Protein AF-A0A969KMY3-F1 (afdb_monomer)

Sequence (78 aa):
MATDADDYIFAVTENRGYVAMVLIERSGELYINEEAREKLKLLWPAAYETNMKLFIPRFAGELARGVIPINGVKVRTK

Nearest PDB structures 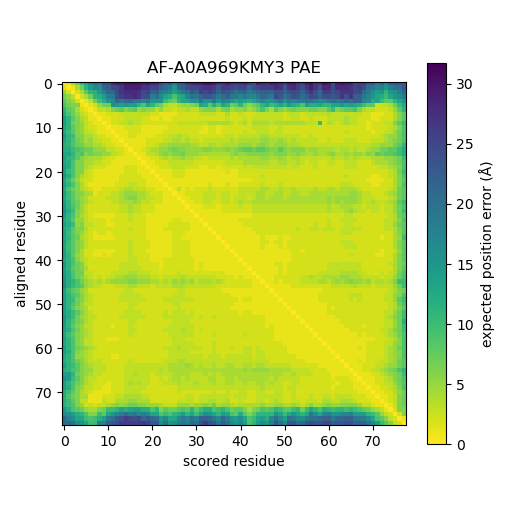(foldseek):
  8v48-assembly1_B  TM=5.247E-01  e=2.549E+00  Escherichia coli B185
  5he2-assembly1_A  TM=3.756E-01  e=1.436E+00  Bos taurus
  7b1z-assembly2_B  TM=6.583E-01  e=7.072E+00  Prescottella equi
  5aeo-assembly2_B  TM=6.651E-01  e=8.034E+00  Prescottella equi 103S
  5iwd-assembly1_A-2  TM=6.048E-01  e=7.072E+00  Human herpesvirus 5 strain AD169

Radius of gyration: 12.71 Å; Cα contacts (8 Å, |Δi|>4): 90; chains: 1; bounding box: 28×31×39 Å

Secondary structure (DSSP, 8-state):
------SEEEEEEEETTEEEEEEEETT--EEETHHHHHHHHHH-TTTHHHHHHHHHHHHHHHHTTT---EEEE-----

pLDDT: mean 89.66, std 13.24, range [40.94, 97.88]

Mean predicted aligned error: 4.72 Å

Solvent-accessible surface area (backbone atoms only — not comparable to full-atom values): 4576 Å² total; per-residue (Å²): 130,86,75,80,81,46,47,26,42,38,34,56,51,75,59,96,90,46,74,48,38,42,30,35,36,76,89,66,53,75,29,54,44,69,55,24,50,53,50,45,40,69,71,27,76,91,41,38,71,62,49,50,68,56,46,53,60,52,34,52,59,31,46,77,70,78,38,85,33,75,44,75,38,70,69,85,78,129

Structure (mmCIF, N/CA/C/O backbone):
data_AF-A0A969KMY3-F1
#
_entry.id   AF-A0A969KMY3-F1
#
loop_
_atom_site.group_PDB
_atom_site.id
_atom_site.type_symbol
_atom_site.label_atom_id
_atom_site.label_alt_id
_atom_site.label_comp_id
_atom_site.label_asym_id
_atom_site.label_entity_id
_atom_site.label_seq_id
_atom_site.pdbx_PDB_ins_code
_atom_site.Cartn_x
_atom_site.Cartn_y
_atom_site.Cartn_z
_atom_site.occupancy
_atom_site.B_iso_or_equiv
_atom_site.auth_seq_id
_atom_site.auth_comp_id
_atom_site.auth_asym_id
_atom_site.auth_atom_id
_atom_site.pdbx_PDB_model_num
ATOM 1 N N . MET A 1 1 ? -6.590 -22.625 10.689 1.00 40.94 1 MET A N 1
ATOM 2 C CA . MET A 1 1 ? -5.871 -21.516 10.027 1.00 40.94 1 MET A CA 1
ATOM 3 C C . MET A 1 1 ? -6.289 -20.245 10.731 1.00 40.94 1 MET A C 1
ATOM 5 O O . MET A 1 1 ? -7.480 -19.976 10.766 1.00 40.94 1 MET A O 1
ATOM 9 N N . ALA A 1 2 ? -5.364 -19.544 11.385 1.00 46.00 2 ALA A N 1
ATOM 10 C CA . ALA A 1 2 ? -5.671 -18.245 11.968 1.00 46.00 2 ALA A CA 1
ATOM 11 C C . ALA A 1 2 ? -6.012 -17.299 10.810 1.00 46.00 2 ALA A C 1
ATOM 13 O O . ALA A 1 2 ? -5.162 -17.039 9.964 1.00 46.00 2 ALA A O 1
ATOM 14 N N . THR A 1 3 ? -7.274 -16.890 10.706 1.00 52.28 3 THR A N 1
ATOM 15 C CA . THR A 1 3 ? -7.708 -15.859 9.764 1.00 52.28 3 THR A CA 1
ATOM 16 C C . THR A 1 3 ? -7.007 -14.574 10.161 1.00 52.28 3 THR A C 1
ATOM 18 O O . THR A 1 3 ? -7.366 -13.974 11.175 1.00 52.28 3 THR A O 1
ATOM 21 N N . ASP A 1 4 ? -5.972 -14.195 9.414 1.00 57.16 4 ASP A N 1
ATOM 22 C CA . ASP A 1 4 ? -5.329 -12.903 9.589 1.00 57.16 4 ASP A CA 1
ATOM 23 C C . ASP A 1 4 ? -6.382 -11.832 9.282 1.00 57.16 4 ASP A C 1
ATOM 25 O O . ASP A 1 4 ? -6.824 -11.666 8.146 1.00 57.16 4 ASP A O 1
ATOM 29 N N . ALA A 1 5 ? -6.927 -11.222 10.333 1.00 64.94 5 ALA A N 1
ATOM 30 C CA . ALA A 1 5 ? -8.075 -10.331 10.241 1.00 64.94 5 ALA A CA 1
ATOM 31 C C . ALA A 1 5 ? -7.618 -8.921 9.854 1.00 64.94 5 ALA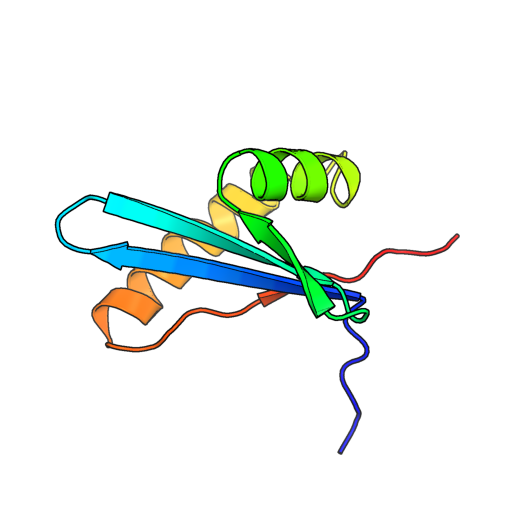 A C 1
ATOM 33 O O . ALA A 1 5 ? -7.893 -7.972 10.579 1.00 64.94 5 ALA A O 1
ATOM 34 N N . ASP A 1 6 ? -6.906 -8.782 8.740 1.00 77.62 6 ASP A N 1
ATOM 35 C CA . ASP A 1 6 ? -6.530 -7.468 8.217 1.00 77.62 6 ASP A CA 1
ATOM 36 C C . ASP A 1 6 ? -7.758 -6.699 7.733 1.00 77.62 6 ASP A C 1
ATOM 38 O O . ASP A 1 6 ? -8.685 -7.271 7.155 1.00 77.62 6 ASP A O 1
ATOM 42 N N . ASP A 1 7 ? -7.775 -5.399 8.006 1.00 85.56 7 ASP A N 1
ATOM 43 C CA . ASP A 1 7 ? -8.893 -4.518 7.662 1.00 85.56 7 ASP A CA 1
ATOM 44 C C . ASP A 1 7 ? -8.793 -4.029 6.219 1.00 85.56 7 ASP A C 1
ATOM 46 O O . ASP A 1 7 ? -9.815 -3.804 5.567 1.00 85.56 7 ASP A O 1
ATOM 50 N N . TYR A 1 8 ? -7.561 -3.938 5.710 1.00 92.62 8 TYR A N 1
ATOM 51 C CA . TYR A 1 8 ? -7.278 -3.690 4.307 1.00 92.62 8 TYR A CA 1
ATOM 52 C C . TYR A 1 8 ? -6.143 -4.583 3.811 1.00 92.62 8 TYR A C 1
ATOM 54 O O . TYR A 1 8 ? -5.263 -4.983 4.575 1.00 92.62 8 TYR A O 1
ATOM 62 N N . ILE A 1 9 ? -6.110 -4.818 2.504 1.00 94.19 9 ILE A N 1
ATOM 63 C CA . ILE A 1 9 ? -4.931 -5.322 1.801 1.00 94.19 9 ILE A CA 1
ATOM 64 C C . ILE A 1 9 ? -4.398 -4.256 0.857 1.00 94.19 9 ILE A C 1
ATOM 66 O O . ILE A 1 9 ? -5.151 -3.554 0.189 1.00 94.19 9 ILE A O 1
ATOM 70 N N . PHE A 1 10 ? -3.081 -4.142 0.809 1.00 94.00 10 PHE A N 1
ATOM 71 C CA . PHE A 1 10 ? -2.354 -3.164 0.019 1.00 94.00 10 PHE A CA 1
ATOM 72 C C . PHE A 1 10 ? -1.403 -3.878 -0.940 1.00 94.00 10 PHE A C 1
ATOM 74 O O . PHE A 1 10 ? -0.647 -4.757 -0.520 1.00 94.00 10 PHE A O 1
ATOM 81 N N . ALA A 1 11 ? -1.419 -3.482 -2.211 1.00 95.88 11 ALA A N 1
ATOM 82 C CA . ALA A 1 11 ? -0.536 -4.015 -3.240 1.00 95.88 11 ALA A CA 1
ATOM 83 C C . ALA A 1 11 ? -0.044 -2.909 -4.182 1.00 95.88 11 ALA A C 1
ATOM 85 O O . ALA A 1 11 ? -0.705 -1.886 -4.385 1.00 95.88 11 ALA A O 1
ATOM 86 N N . VAL A 1 12 ? 1.125 -3.141 -4.780 1.00 95.62 12 VAL A N 1
ATOM 87 C CA . VAL A 1 12 ? 1.681 -2.304 -5.849 1.00 95.62 12 VAL A CA 1
ATOM 88 C C . VAL A 1 12 ? 2.100 -3.204 -7.000 1.00 95.62 12 VAL A C 1
ATOM 90 O O . VAL A 1 12 ? 2.688 -4.260 -6.785 1.00 95.62 12 VAL A O 1
ATOM 93 N N . THR A 1 13 ? 1.823 -2.780 -8.224 1.00 95.12 13 THR A N 1
ATOM 94 C CA . THR A 1 13 ? 2.321 -3.430 -9.435 1.00 95.12 13 THR A CA 1
ATOM 95 C C . THR A 1 13 ? 3.003 -2.413 -10.337 1.00 95.12 13 THR A C 1
ATOM 97 O O . THR A 1 13 ? 2.802 -1.205 -10.200 1.00 95.12 13 THR A O 1
ATOM 100 N N . GLU A 1 14 ? 3.837 -2.909 -11.240 1.00 94.00 14 GLU A N 1
ATOM 101 C CA . GLU A 1 14 ? 4.583 -2.115 -12.200 1.00 94.00 14 GLU A CA 1
ATOM 102 C C . GLU A 1 14 ? 4.455 -2.753 -13.585 1.00 94.00 14 GLU A C 1
ATOM 104 O O . GLU A 1 14 ? 4.480 -3.976 -13.727 1.00 94.00 14 GLU A O 1
ATOM 109 N N . ASN A 1 15 ? 4.275 -1.916 -14.603 1.00 91.88 15 ASN A N 1
ATOM 110 C CA . ASN 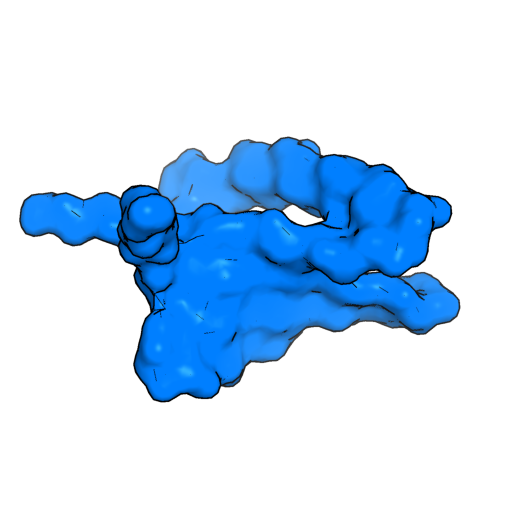A 1 15 ? 4.272 -2.326 -15.998 1.00 91.88 15 ASN A CA 1
ATOM 111 C C . ASN A 1 15 ? 4.941 -1.250 -16.864 1.00 91.88 15 ASN A C 1
ATOM 113 O O . ASN A 1 15 ? 4.358 -0.194 -17.106 1.00 91.88 15 ASN A O 1
ATOM 117 N N . ARG A 1 16 ? 6.149 -1.530 -17.366 1.00 91.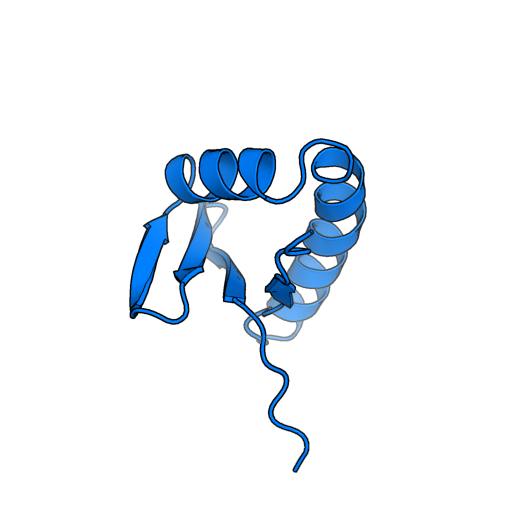25 16 ARG A N 1
ATOM 118 C CA . ARG A 1 16 ? 6.933 -0.648 -18.257 1.00 91.25 16 ARG A CA 1
ATOM 119 C C . ARG A 1 16 ? 7.159 0.770 -17.707 1.00 91.25 16 ARG A C 1
ATOM 121 O O . ARG A 1 16 ? 7.060 1.750 -18.438 1.00 91.25 16 ARG A O 1
ATOM 128 N N . GLY A 1 17 ? 7.463 0.882 -16.424 1.00 88.19 17 GLY A N 1
ATOM 129 C CA . GLY A 1 17 ? 7.679 2.120 -15.682 1.00 88.19 17 GLY A CA 1
ATOM 130 C C . GLY A 1 17 ? 6.408 2.724 -15.085 1.00 88.19 17 GLY A C 1
ATOM 131 O O . GLY A 1 17 ? 6.509 3.652 -14.284 1.00 88.19 17 GLY A O 1
ATOM 132 N N . TYR A 1 18 ? 5.223 2.207 -15.421 1.00 92.50 18 TYR A N 1
ATOM 133 C CA . TYR A 1 18 ? 3.964 2.665 -14.838 1.00 92.50 18 TYR A CA 1
ATOM 134 C C . TYR A 1 18 ? 3.652 1.880 -13.574 1.00 92.50 18 TYR A C 1
ATOM 136 O O . TYR A 1 18 ? 3.508 0.661 -13.615 1.00 92.50 18 TYR A O 1
ATOM 144 N N . VAL A 1 19 ? 3.523 2.591 -12.458 1.00 92.56 19 VAL A N 1
ATOM 145 C CA . VAL A 1 19 ? 3.235 2.002 -11.150 1.00 92.56 19 VAL A CA 1
ATOM 146 C C . VAL A 1 19 ? 1.763 2.201 -10.820 1.00 92.56 19 VAL A C 1
ATOM 148 O O . VAL A 1 19 ? 1.252 3.316 -10.909 1.00 92.56 19 VAL A O 1
ATOM 151 N N . ALA A 1 20 ? 1.098 1.126 -10.410 1.00 95.38 20 ALA A N 1
ATOM 152 C CA . ALA A 1 20 ? -0.265 1.162 -9.904 1.00 95.38 20 ALA A CA 1
ATOM 153 C C . ALA A 1 20 ? -0.293 0.688 -8.454 1.00 95.38 20 ALA A C 1
ATOM 155 O O . ALA A 1 20 ? 0.343 -0.304 -8.094 1.00 95.38 20 ALA A O 1
ATOM 156 N N . MET A 1 21 ? -1.050 1.400 -7.630 1.00 96.38 21 MET A N 1
ATOM 157 C CA . MET A 1 21 ? -1.274 1.081 -6.228 1.00 96.38 21 MET A CA 1
ATOM 158 C C . MET A 1 21 ? -2.751 0.776 -6.010 1.00 96.38 21 MET A C 1
ATOM 160 O O . MET A 1 21 ? -3.603 1.531 -6.476 1.00 96.38 21 MET A O 1
ATOM 164 N N . VAL A 1 22 ? -3.045 -0.289 -5.268 1.00 97.00 22 VAL A N 1
ATOM 165 C CA . VAL A 1 22 ? -4.407 -0.618 -4.846 1.00 97.00 22 VAL A CA 1
ATOM 166 C C . VAL A 1 22 ? -4.452 -0.876 -3.346 1.00 97.00 22 VAL A C 1
ATOM 168 O O . VAL A 1 22 ? -3.557 -1.507 -2.776 1.00 97.00 22 VAL A O 1
ATOM 171 N N . LEU A 1 23 ? -5.507 -0.376 -2.714 1.00 97.25 23 LEU A N 1
ATOM 172 C CA . LEU A 1 23 ? -5.885 -0.682 -1.345 1.00 97.25 23 LEU A CA 1
ATOM 173 C C . LEU A 1 23 ? -7.325 -1.195 -1.370 1.00 97.25 23 LEU A C 1
ATOM 175 O O . LEU A 1 23 ? -8.209 -0.514 -1.882 1.00 97.25 23 LEU A O 1
ATOM 179 N N . ILE A 1 24 ? -7.547 -2.393 -0.840 1.00 95.75 24 ILE A N 1
ATOM 180 C CA . ILE A 1 24 ? -8.860 -3.041 -0.811 1.00 95.75 24 ILE A CA 1
ATOM 181 C C . ILE A 1 24 ? -9.278 -3.182 0.643 1.00 95.75 24 ILE A C 1
ATOM 183 O O . ILE A 1 24 ? -8.552 -3.789 1.430 1.00 95.75 24 ILE A O 1
ATOM 187 N N . GLU A 1 25 ? -10.420 -2.619 1.008 1.00 94.44 25 GLU A N 1
ATOM 188 C CA . GLU A 1 25 ? -11.020 -2.813 2.326 1.00 94.44 25 GLU A CA 1
ATOM 189 C C . GLU A 1 25 ? -11.685 -4.191 2.422 1.00 94.44 25 GLU A C 1
ATOM 191 O O . GLU A 1 25 ? -12.100 -4.777 1.422 1.00 94.44 25 GLU A O 1
ATOM 196 N N . ARG A 1 26 ? -11.867 -4.699 3.643 1.00 89.19 26 ARG A N 1
ATOM 197 C CA . ARG A 1 26 ? -12.662 -5.907 3.918 1.00 89.19 26 ARG A CA 1
ATOM 198 C C . ARG A 1 26 ? -14.055 -5.897 3.267 1.00 89.19 26 ARG A C 1
ATOM 200 O O . ARG A 1 26 ? -14.558 -6.960 2.916 1.00 89.19 26 ARG A O 1
ATOM 207 N N . SER A 1 27 ? -14.676 -4.725 3.120 1.00 91.19 27 SER A N 1
ATOM 208 C CA . SER A 1 27 ? -15.976 -4.541 2.455 1.00 91.19 27 SER A CA 1
ATOM 209 C C . SER A 1 27 ? -15.937 -4.834 0.947 1.00 91.1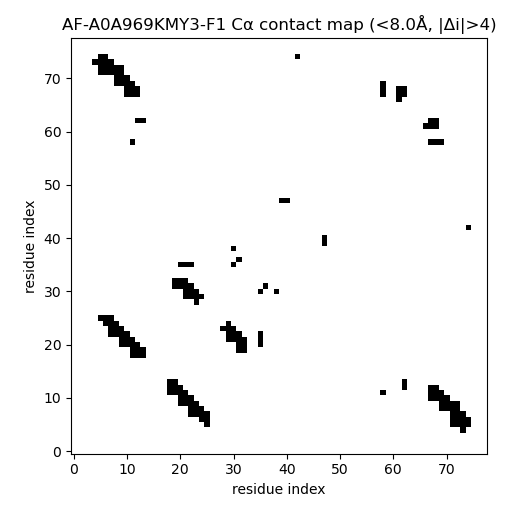9 27 SER A C 1
ATOM 211 O O . SER A 1 27 ? -16.984 -5.041 0.336 1.00 91.19 27 SER A O 1
ATOM 213 N N . GLY A 1 28 ? -14.742 -4.870 0.350 1.00 90.19 28 GLY A N 1
ATOM 214 C CA . GLY A 1 28 ? -14.526 -4.901 -1.093 1.00 90.19 28 GLY A CA 1
ATOM 215 C C . GLY A 1 28 ? -14.386 -3.511 -1.717 1.00 90.19 28 GLY A C 1
ATOM 216 O O . GLY A 1 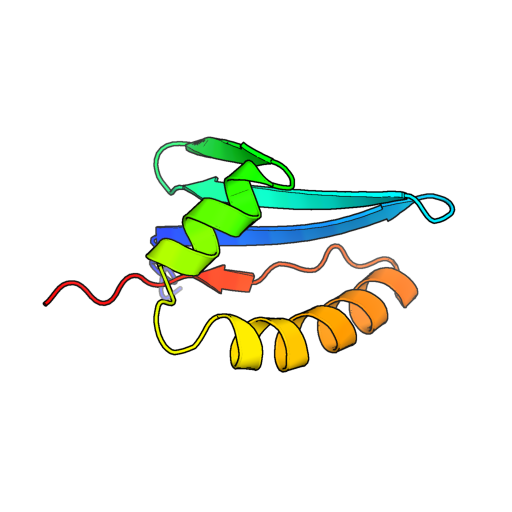28 ? -14.182 -3.427 -2.926 1.00 90.19 28 GLY A O 1
ATOM 217 N N . GLU A 1 29 ? -14.476 -2.432 -0.930 1.00 95.56 29 GLU A N 1
ATOM 218 C CA . GLU A 1 29 ? -14.213 -1.074 -1.411 1.00 95.56 29 GLU A CA 1
ATOM 219 C C . GLU A 1 29 ? -12.758 -0.938 -1.882 1.00 95.56 29 GLU A C 1
ATOM 221 O O . GLU A 1 29 ? -11.824 -1.416 -1.228 1.00 95.56 29 GLU A O 1
ATOM 226 N N . LEU A 1 30 ? -12.580 -0.309 -3.045 1.00 96.12 30 LEU A N 1
ATOM 227 C CA . LEU A 1 30 ? -11.308 -0.192 -3.747 1.00 96.12 30 LEU A CA 1
ATOM 228 C C . LEU A 1 30 ? -10.865 1.263 -3.785 1.00 96.12 30 LEU A C 1
ATOM 230 O O . LEU A 1 30 ? -11.588 2.112 -4.294 1.00 96.12 30 LEU A O 1
ATOM 234 N N . TYR A 1 31 ? -9.634 1.504 -3.353 1.00 97.88 31 TYR A N 1
ATOM 235 C CA . TYR A 1 31 ? -8.948 2.779 -3.503 1.00 97.88 31 TYR A CA 1
ATOM 236 C C . TYR A 1 31 ? -7.742 2.583 -4.419 1.00 97.88 31 TYR A C 1
ATOM 238 O O . TYR A 1 31 ? -7.003 1.599 -4.278 1.00 97.88 31 TYR A O 1
ATOM 246 N N . ILE A 1 32 ? -7.519 3.505 -5.358 1.00 97.00 32 ILE A N 1
ATOM 247 C CA . ILE A 1 32 ? -6.484 3.360 -6.392 1.00 97.00 32 ILE A CA 1
ATOM 248 C C . ILE A 1 32 ? -5.555 4.578 -6.405 1.00 97.00 32 ILE A C 1
ATOM 250 O O . ILE A 1 32 ? -5.992 5.724 -6.333 1.00 97.00 32 ILE A O 1
ATOM 254 N N . ASN A 1 33 ? -4.250 4.328 -6.538 1.00 96.75 33 ASN A N 1
ATOM 255 C CA . ASN A 1 33 ? -3.204 5.344 -6.677 1.00 96.75 33 ASN A CA 1
ATOM 256 C C . ASN A 1 33 ? -3.246 6.404 -5.564 1.00 96.75 33 ASN A C 1
ATOM 258 O O . ASN A 1 33 ? -2.989 6.077 -4.407 1.00 96.75 33 ASN A O 1
ATOM 262 N N . GLU A 1 34 ? -3.534 7.666 -5.893 1.00 97.19 34 GLU A N 1
ATOM 263 C CA . GLU A 1 34 ? -3.531 8.751 -4.907 1.00 97.19 34 GLU A CA 1
ATOM 264 C C . GLU A 1 34 ? -4.609 8.570 -3.837 1.00 97.19 34 GLU A C 1
ATOM 266 O O . GLU A 1 34 ? -4.347 8.837 -2.670 1.00 97.19 34 GLU A O 1
ATOM 271 N N . GLU A 1 35 ? -5.757 7.990 -4.180 1.00 97.81 35 GLU A N 1
ATOM 272 C CA . GLU A 1 35 ? -6.810 7.696 -3.207 1.00 97.81 35 GLU A CA 1
ATOM 273 C C . GLU A 1 35 ? -6.354 6.632 -2.193 1.00 97.81 35 GLU A C 1
ATOM 275 O O . GLU A 1 35 ? -6.516 6.784 -0.980 1.00 97.81 35 GLU A O 1
ATOM 280 N N . ALA A 1 36 ? -5.677 5.583 -2.675 1.00 96.94 36 ALA A N 1
ATOM 281 C CA . ALA A 1 36 ? -5.054 4.585 -1.809 1.00 96.94 36 ALA A CA 1
ATOM 282 C C . ALA A 1 36 ? -3.978 5.221 -0.919 1.00 96.94 36 ALA A C 1
ATOM 284 O O . ALA A 1 36 ? -3.883 4.910 0.270 1.00 96.94 36 ALA A O 1
ATOM 285 N N . ARG A 1 37 ? -3.183 6.143 -1.473 1.00 95.81 37 ARG A N 1
ATOM 286 C CA . ARG A 1 37 ? -2.137 6.865 -0.745 1.00 95.81 37 ARG A CA 1
ATOM 287 C C . ARG A 1 37 ? -2.717 7.717 0.379 1.00 95.81 37 ARG A C 1
ATOM 289 O O . ARG A 1 37 ? -2.197 7.696 1.494 1.00 95.81 37 ARG A O 1
ATOM 296 N N . GLU A 1 38 ? -3.774 8.466 0.095 1.00 97.25 38 GLU A N 1
ATOM 297 C CA . GLU A 1 38 ? -4.482 9.289 1.072 1.00 97.25 38 GLU A CA 1
ATOM 298 C C . GLU A 1 38 ? -5.082 8.425 2.178 1.00 97.25 38 GLU A C 1
ATOM 300 O O . GLU A 1 38 ? -4.840 8.691 3.358 1.00 97.25 38 GLU A O 1
ATOM 305 N N . LYS A 1 39 ? -5.751 7.322 1.823 1.00 96.12 39 LYS A N 1
ATOM 306 C CA . LYS A 1 39 ? -6.284 6.377 2.808 1.00 96.12 39 LYS A CA 1
ATOM 307 C C . LYS A 1 39 ? -5.170 5.785 3.675 1.00 96.12 39 LYS A C 1
ATOM 309 O O . LYS A 1 39 ? -5.282 5.806 4.895 1.00 96.12 39 LYS A O 1
ATOM 314 N N . LEU A 1 40 ? -4.051 5.345 3.096 1.00 95.19 40 LEU A N 1
ATOM 315 C CA . LEU A 1 40 ? -2.908 4.826 3.860 1.00 95.19 40 LEU A CA 1
ATOM 316 C C . LEU A 1 40 ? -2.306 5.863 4.820 1.00 95.19 40 LEU A C 1
ATOM 318 O O . LEU A 1 40 ? -1.912 5.496 5.926 1.00 95.19 40 LEU A O 1
ATOM 322 N N . LYS A 1 41 ? -2.251 7.149 4.447 1.00 95.81 41 LYS A N 1
ATOM 323 C CA . LYS A 1 41 ? -1.820 8.226 5.359 1.00 95.81 41 LYS A CA 1
ATOM 324 C C . LYS A 1 41 ? -2.766 8.370 6.551 1.00 95.81 41 LYS A C 1
ATOM 326 O O . LYS A 1 41 ? -2.295 8.568 7.668 1.00 95.81 41 LYS A O 1
ATOM 331 N N . LEU A 1 42 ? -4.074 8.233 6.328 1.00 94.44 42 LEU A N 1
ATOM 332 C CA . LEU A 1 42 ? -5.079 8.255 7.396 1.00 94.44 42 LEU A CA 1
ATOM 333 C C . LEU A 1 42 ? -4.972 7.029 8.312 1.00 94.44 42 LEU A C 1
ATOM 335 O O . LEU A 1 42 ? -5.103 7.162 9.527 1.00 94.44 42 LEU A O 1
ATOM 339 N N . LEU A 1 43 ? -4.702 5.849 7.746 1.00 92.31 43 LEU A N 1
ATOM 340 C CA . LEU A 1 43 ? -4.540 4.605 8.506 1.00 92.31 43 LEU A CA 1
ATOM 341 C C . LEU A 1 43 ? -3.214 4.561 9.287 1.00 92.31 43 LEU A C 1
ATOM 343 O O . LEU A 1 43 ? -3.148 3.974 10.368 1.00 92.31 43 LEU A O 1
ATOM 347 N N . TRP A 1 44 ? -2.159 5.199 8.771 1.00 93.06 44 TRP A N 1
ATOM 348 C CA . TRP A 1 44 ? -0.813 5.214 9.353 1.00 93.06 44 TRP A CA 1
ATOM 349 C C . TRP A 1 44 ? -0.287 6.633 9.613 1.00 93.06 44 TRP A C 1
ATOM 351 O O . TRP A 1 44 ? 0.786 6.986 9.117 1.00 93.06 44 TRP A O 1
ATOM 361 N N . PRO A 1 45 ? -0.948 7.443 10.453 1.00 92.62 45 PRO A N 1
ATOM 362 C CA . PRO A 1 45 ? -0.632 8.868 10.581 1.00 92.62 45 PRO A CA 1
ATOM 363 C C . PRO A 1 45 ? 0.815 9.143 11.017 1.00 92.62 45 PRO A C 1
ATOM 365 O O . PRO A 1 45 ? 1.418 10.118 10.582 1.00 92.62 45 PRO A O 1
ATOM 368 N N . ALA A 1 46 ? 1.399 8.265 11.840 1.00 92.69 46 ALA A N 1
ATOM 369 C CA . ALA A 1 46 ? 2.784 8.381 12.307 1.00 92.69 46 ALA A CA 1
ATOM 370 C C . ALA A 1 46 ? 3.759 7.397 11.633 1.00 92.69 46 ALA A C 1
ATOM 372 O O . ALA A 1 46 ? 4.966 7.483 11.847 1.00 92.69 46 ALA A O 1
ATOM 373 N N . ALA A 1 47 ? 3.251 6.436 10.857 1.00 92.62 47 ALA A N 1
ATOM 374 C CA . ALA A 1 47 ? 4.045 5.327 10.326 1.00 92.62 47 ALA A CA 1
ATOM 375 C C . ALA A 1 47 ? 4.101 5.297 8.796 1.00 92.62 47 ALA A C 1
ATOM 377 O O . ALA A 1 47 ? 4.892 4.535 8.253 1.00 92.62 47 ALA A O 1
ATOM 378 N N . TYR A 1 48 ? 3.310 6.121 8.101 1.00 94.31 48 TYR A N 1
ATOM 379 C CA . TYR A 1 48 ? 3.176 6.082 6.646 1.00 94.31 48 TYR A CA 1
ATOM 380 C C . TYR A 1 48 ? 4.534 6.150 5.932 1.00 94.31 48 TYR A C 1
ATOM 382 O O . TYR A 1 48 ? 4.865 5.248 5.166 1.00 94.31 48 TYR A O 1
ATOM 390 N N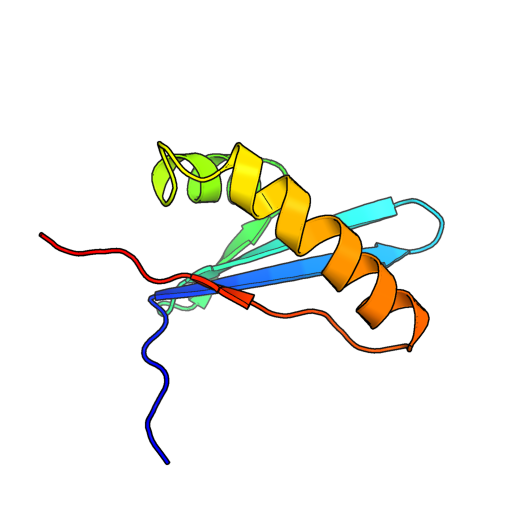 . GLU A 1 49 ? 5.360 7.154 6.238 1.00 96.75 49 GLU A N 1
ATOM 391 C CA . GLU A 1 49 ? 6.670 7.330 5.593 1.00 96.75 49 GLU A CA 1
ATOM 392 C C . GLU A 1 49 ? 7.618 6.151 5.851 1.00 96.75 49 GLU A C 1
ATOM 394 O O . GLU A 1 49 ? 8.265 5.641 4.935 1.00 96.75 49 GLU A O 1
ATOM 399 N N . THR A 1 50 ? 7.682 5.676 7.096 1.00 96.69 50 THR A N 1
ATOM 400 C CA . THR A 1 50 ? 8.516 4.528 7.475 1.00 96.69 50 THR A CA 1
ATOM 401 C C . THR A 1 50 ? 8.038 3.247 6.795 1.00 96.69 50 THR A C 1
ATOM 403 O O . THR A 1 50 ? 8.849 2.496 6.253 1.00 96.69 50 THR A O 1
ATOM 406 N N . ASN A 1 51 ? 6.723 3.025 6.755 1.00 94.88 51 ASN A N 1
ATOM 407 C CA . ASN A 1 51 ? 6.107 1.877 6.101 1.00 94.88 51 ASN A CA 1
ATOM 408 C C . ASN A 1 51 ? 6.371 1.893 4.596 1.00 94.88 51 ASN A C 1
ATOM 410 O O . ASN A 1 51 ? 6.749 0.868 4.042 1.00 94.88 51 ASN A O 1
ATOM 414 N N . MET A 1 52 ? 6.248 3.043 3.926 1.00 95.75 52 MET A N 1
ATOM 415 C CA . MET A 1 52 ? 6.557 3.152 2.496 1.00 95.75 52 MET A CA 1
ATOM 416 C C . MET A 1 52 ? 8.032 2.861 2.206 1.00 95.75 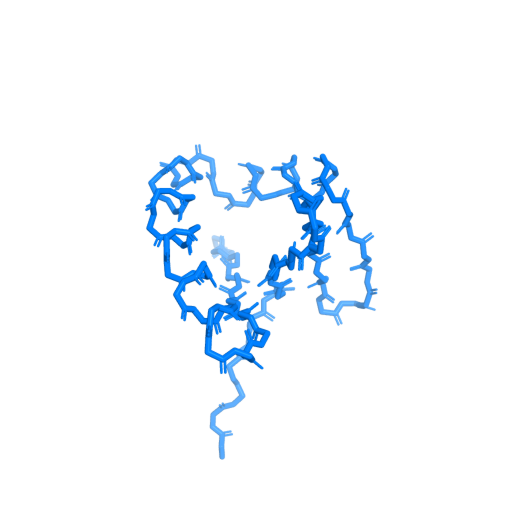52 MET A C 1
ATOM 418 O O . MET A 1 52 ? 8.335 2.107 1.282 1.00 95.75 52 MET A O 1
ATOM 422 N N . LYS A 1 53 ? 8.955 3.380 3.026 1.00 97.12 53 LYS A N 1
ATOM 423 C CA . LYS A 1 53 ? 10.395 3.096 2.890 1.00 97.12 53 LYS A CA 1
ATOM 424 C C . LYS A 1 53 ? 10.739 1.621 3.095 1.00 97.12 53 LYS A C 1
ATOM 426 O O . LYS A 1 53 ? 11.712 1.153 2.515 1.00 97.12 53 LYS A O 1
ATOM 431 N N . LEU A 1 54 ? 9.956 0.896 3.892 1.00 95.38 54 LEU A N 1
ATOM 432 C CA . LEU A 1 54 ? 10.138 -0.536 4.116 1.00 95.38 54 LEU A CA 1
ATOM 433 C C . LEU A 1 54 ? 9.478 -1.386 3.019 1.00 95.38 54 LEU A C 1
ATOM 435 O O . LEU A 1 54 ? 10.091 -2.313 2.491 1.00 95.38 54 LEU A O 1
ATOM 439 N N . PHE A 1 55 ? 8.224 -1.086 2.679 1.00 95.12 55 PHE A N 1
ATOM 440 C CA . PHE A 1 55 ? 7.411 -1.924 1.802 1.00 95.12 55 PHE A CA 1
ATOM 441 C C . PHE A 1 55 ? 7.760 -1.756 0.331 1.00 95.12 55 PHE A C 1
ATOM 443 O O . PHE A 1 55 ? 7.876 -2.765 -0.356 1.00 95.12 55 PHE A O 1
ATOM 450 N N . ILE A 1 56 ? 7.982 -0.533 -0.161 1.00 95.12 56 ILE A N 1
ATOM 451 C CA . ILE A 1 56 ? 8.229 -0.311 -1.594 1.00 95.12 56 ILE A CA 1
ATOM 452 C C . ILE A 1 56 ? 9.467 -1.081 -2.094 1.00 95.12 56 ILE A C 1
ATOM 454 O O . ILE A 1 56 ? 9.344 -1.783 -3.100 1.00 95.12 56 ILE A O 1
ATOM 458 N N . PRO A 1 57 ? 10.624 -1.076 -1.398 1.00 95.75 57 PRO A N 1
ATOM 459 C CA . PRO A 1 57 ? 11.765 -1.896 -1.812 1.00 95.75 57 PRO A CA 1
ATOM 460 C C . PRO A 1 57 ? 11.478 -3.403 -1.778 1.00 95.75 57 PRO A C 1
ATOM 462 O O . PRO A 1 57 ? 11.866 -4.126 -2.696 1.00 95.75 57 PRO A O 1
ATOM 465 N N . ARG A 1 58 ? 10.762 -3.887 -0.751 1.00 95.75 58 ARG A N 1
ATOM 466 C CA . ARG A 1 58 ? 10.358 -5.300 -0.659 1.00 95.75 58 ARG A CA 1
ATOM 467 C C . ARG A 1 58 ? 9.463 -5.692 -1.837 1.00 95.75 58 ARG A C 1
ATOM 469 O O . ARG A 1 58 ? 9.685 -6.727 -2.458 1.00 95.75 58 ARG A O 1
ATOM 476 N N . PHE A 1 59 ? 8.488 -4.845 -2.156 1.00 95.94 59 PHE A N 1
ATOM 477 C CA . PHE A 1 59 ? 7.522 -5.053 -3.230 1.00 95.94 59 PHE A CA 1
ATOM 478 C C . PHE A 1 59 ? 8.219 -5.089 -4.589 1.00 95.94 59 PHE A C 1
ATOM 480 O O . PHE A 1 59 ? 7.945 -5.978 -5.386 1.00 95.94 59 PHE A O 1
ATOM 487 N N . ALA A 1 60 ? 9.185 -4.197 -4.826 1.00 94.88 60 ALA A N 1
ATOM 488 C CA . ALA A 1 60 ? 10.007 -4.230 -6.033 1.00 94.88 60 ALA A CA 1
ATOM 489 C C . ALA A 1 60 ? 10.772 -5.561 -6.177 1.00 94.88 60 ALA A C 1
ATOM 491 O O . ALA A 1 60 ? 10.813 -6.136 -7.263 1.00 94.88 60 ALA A O 1
ATOM 492 N N . GLY A 1 61 ? 11.325 -6.095 -5.081 1.00 95.94 61 GLY A N 1
ATOM 493 C CA . GLY A 1 61 ? 11.986 -7.405 -5.083 1.00 95.94 61 GLY A CA 1
ATOM 494 C C . GLY A 1 61 ? 11.036 -8.588 -5.324 1.00 95.94 61 GLY A C 1
ATOM 495 O O . GLY A 1 61 ? 11.434 -9.602 -5.897 1.00 95.94 61 GLY A O 1
ATOM 496 N N . GLU A 1 62 ? 9.778 -8.493 -4.899 1.00 95.50 62 GLU A N 1
ATOM 497 C CA . GLU A 1 62 ? 8.733 -9.484 -5.196 1.00 95.50 62 GLU A CA 1
ATOM 498 C C . GLU A 1 62 ? 8.287 -9.407 -6.663 1.00 95.50 62 GLU A C 1
ATOM 500 O O . GLU A 1 62 ? 8.291 -10.434 -7.345 1.00 95.50 62 GLU A O 1
ATOM 505 N N . LEU A 1 63 ? 8.043 -8.202 -7.184 1.00 95.25 63 LEU A N 1
ATOM 506 C CA . LEU A 1 63 ? 7.702 -7.971 -8.592 1.00 95.25 63 LEU A CA 1
ATOM 507 C C . LEU A 1 63 ? 8.798 -8.475 -9.537 1.00 95.25 63 LEU A C 1
ATOM 509 O O . LEU A 1 63 ? 8.496 -9.159 -10.513 1.00 95.25 63 LEU A O 1
ATOM 513 N N . ALA A 1 64 ? 10.072 -8.239 -9.209 1.00 94.88 64 ALA A N 1
ATOM 514 C CA . ALA A 1 64 ? 11.209 -8.745 -9.984 1.00 94.88 64 ALA A CA 1
ATOM 515 C C . ALA A 1 64 ? 11.261 -10.284 -10.064 1.00 94.88 64 ALA A C 1
ATOM 517 O O . ALA A 1 64 ? 11.889 -10.839 -10.962 1.00 94.88 64 ALA A O 1
ATOM 518 N N . ARG A 1 65 ? 10.594 -10.983 -9.136 1.00 96.19 65 ARG A N 1
ATOM 519 C CA . ARG A 1 65 ? 10.462 -12.448 -9.116 1.00 96.19 65 ARG A CA 1
ATOM 520 C C . ARG A 1 65 ? 9.144 -12.940 -9.722 1.00 96.19 65 ARG A C 1
ATOM 522 O O . ARG A 1 65 ? 8.852 -14.128 -9.634 1.00 96.19 65 ARG A O 1
ATOM 529 N N . GLY A 1 66 ? 8.349 -12.050 -10.318 1.00 93.56 66 GLY A N 1
ATOM 530 C CA . GLY A 1 66 ? 7.037 -12.377 -10.878 1.00 93.56 66 GLY A CA 1
ATOM 531 C C . GLY A 1 66 ? 5.953 -12.612 -9.822 1.00 93.56 66 GLY A C 1
ATOM 532 O O . GLY A 1 66 ? 4.948 -13.252 -10.119 1.00 93.56 66 GLY A O 1
ATOM 533 N N . VAL A 1 67 ? 6.148 -12.125 -8.592 1.00 94.56 67 VAL A N 1
ATOM 534 C CA . VAL A 1 67 ? 5.183 -12.249 -7.491 1.00 94.56 67 VAL A CA 1
ATOM 535 C C . VAL A 1 67 ? 4.437 -10.930 -7.322 1.00 94.56 67 VAL A C 1
ATOM 537 O O . VAL A 1 67 ? 5.056 -9.870 -7.291 1.00 94.56 67 VAL A O 1
ATOM 540 N N . ILE A 1 68 ? 3.110 -10.990 -7.179 1.00 91.69 68 ILE A N 1
ATOM 541 C CA . ILE A 1 68 ? 2.305 -9.814 -6.830 1.00 91.69 68 ILE A CA 1
ATOM 542 C C . ILE A 1 68 ? 2.485 -9.546 -5.329 1.00 91.69 68 ILE A C 1
ATOM 544 O O . ILE A 1 68 ? 2.071 -10.384 -4.523 1.00 91.69 68 ILE A O 1
ATOM 548 N N . PRO A 1 69 ? 3.091 -8.412 -4.936 1.00 94.25 69 PRO A N 1
ATOM 549 C CA . PRO A 1 69 ? 3.326 -8.114 -3.538 1.00 94.25 69 PRO A CA 1
ATOM 550 C C . PRO A 1 69 ? 2.026 -7.699 -2.858 1.00 94.25 69 PRO A C 1
ATOM 552 O O . PRO A 1 69 ? 1.310 -6.819 -3.339 1.00 94.25 69 PRO A O 1
ATOM 555 N N . ILE A 1 70 ? 1.737 -8.315 -1.715 1.00 93.31 70 ILE A N 1
ATOM 55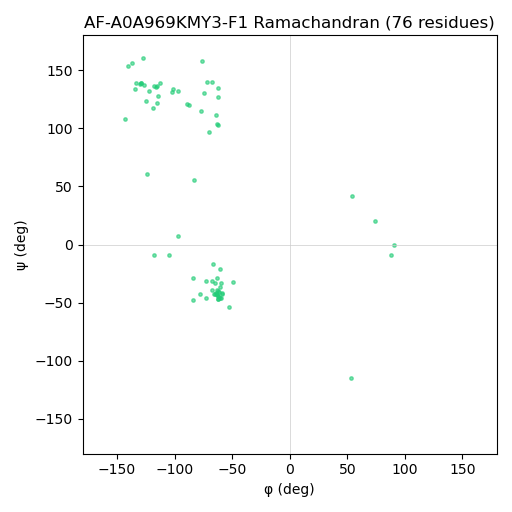6 C CA . ILE A 1 70 ? 0.559 -8.013 -0.902 1.00 93.31 70 ILE A CA 1
ATOM 557 C C . ILE A 1 70 ? 1.015 -7.782 0.537 1.00 93.31 70 ILE A C 1
ATOM 559 O O . ILE A 1 70 ? 1.882 -8.487 1.064 1.00 93.31 70 ILE A O 1
ATOM 563 N N . ASN A 1 71 ? 0.436 -6.778 1.185 1.00 93.19 71 ASN A N 1
ATOM 564 C CA . ASN A 1 71 ? 0.617 -6.535 2.605 1.00 93.19 71 ASN A CA 1
ATOM 565 C C . ASN A 1 71 ? -0.721 -6.238 3.283 1.00 93.19 71 ASN A C 1
ATOM 567 O O . ASN A 1 71 ? -1.496 -5.411 2.804 1.00 93.19 71 ASN A O 1
ATOM 571 N N . GLY A 1 72 ? -0.953 -6.883 4.421 1.00 92.38 72 GLY A N 1
ATOM 572 C CA . GLY A 1 72 ? -2.079 -6.603 5.298 1.00 92.38 72 GLY A CA 1
ATOM 573 C C . GLY A 1 72 ? -1.925 -5.276 6.033 1.00 92.38 72 GLY A C 1
ATOM 574 O O . GLY A 1 72 ? -0.838 -4.914 6.490 1.00 92.38 72 GLY A O 1
ATOM 575 N N . VAL A 1 73 ? -3.018 -4.537 6.163 1.00 89.25 73 VAL A N 1
ATOM 576 C CA . VAL A 1 73 ? -3.093 -3.308 6.948 1.00 89.25 73 VAL A CA 1
ATOM 577 C C . VAL A 1 73 ? -4.115 -3.517 8.054 1.00 89.25 73 VAL A C 1
ATOM 579 O O . VAL A 1 73 ? -5.302 -3.712 7.797 1.00 89.25 73 VAL A O 1
ATOM 582 N N . LYS A 1 74 ? -3.645 -3.446 9.299 1.00 87.56 74 LYS A N 1
ATOM 583 C CA . LYS A 1 74 ? -4.503 -3.469 10.485 1.00 87.56 74 LYS A CA 1
ATOM 584 C C . LYS A 1 74 ? -4.757 -2.056 10.967 1.00 87.56 74 LYS A C 1
ATOM 586 O O . LYS A 1 74 ? -3.808 -1.289 11.166 1.00 87.56 74 LYS A O 1
ATOM 591 N N . VAL A 1 75 ? -6.015 -1.738 11.226 1.00 79.25 75 VAL A N 1
ATOM 592 C CA . VAL A 1 75 ? -6.379 -0.530 11.955 1.00 79.25 75 VAL A CA 1
ATOM 593 C C . VAL A 1 75 ? -6.358 -0.881 13.431 1.00 79.25 75 VAL A C 1
ATOM 595 O O . VAL A 1 75 ? -7.077 -1.764 13.891 1.00 79.25 75 VAL A O 1
ATOM 598 N N . ARG A 1 76 ? -5.522 -0.194 14.213 1.00 64.81 76 ARG A N 1
ATOM 599 C CA . ARG A 1 76 ? -5.665 -0.257 15.668 1.00 64.81 76 ARG A CA 1
ATOM 600 C C . ARG A 1 76 ? -6.942 0.489 16.039 1.00 64.81 76 ARG A C 1
ATOM 602 O O . ARG A 1 76 ? -6.930 1.712 16.153 1.00 64.81 76 ARG A O 1
ATOM 609 N N . THR A 1 77 ? -8.033 -0.244 16.213 1.00 53.62 77 THR A N 1
ATOM 610 C CA . THR A 1 77 ? -9.180 0.242 16.976 1.00 53.62 77 THR A CA 1
ATOM 611 C C . THR A 1 77 ? -8.704 0.475 18.412 1.00 53.62 77 THR A C 1
ATOM 613 O O . THR A 1 77 ? -8.024 -0.376 18.989 1.00 53.62 77 THR A O 1
ATOM 616 N N . LYS A 1 78 ? -8.940 1.685 18.929 1.00 42.38 78 LYS A N 1
ATOM 617 C CA . LYS A 1 78 ? -8.739 1.995 20.350 1.00 42.38 78 LYS A CA 1
ATOM 618 C C . LYS A 1 78 ? -9.724 1.214 21.207 1.00 42.38 78 LYS A C 1
ATOM 620 O O . LYS A 1 78 ? -10.861 1.019 20.726 1.00 42.38 78 LYS A O 1
#

Foldseek 3Di:
DPPPPFQKKWWWADDPNDIKIWIAGPVRDIAIDVRVLVVLCVQCVPCSVVCCVPQVVVQVVCVVVVHTDMDGRHRPDD